Protein AF-A0A2G7GJW5-F1 (afdb_monomer_lite)

Foldseek 3Di:
DPPVVVVVVVVVVVPPPVVVVVVPPVPPPDPDPDPDPPPPPQQQQDDPVSDHPPVDDDDPVNVVVRVVSSVVVVVVVPPVVVPCDPVNVVVVVVVVVVVVVVVVVVCVVVVVPD

Radius of gyration: 30.15 Å; chains: 1; bounding box: 58×74×62 Å

Structure (mmCIF, N/CA/C/O backbone):
data_AF-A0A2G7GJW5-F1
#
_entry.id   AF-A0A2G7GJW5-F1
#
loop_
_atom_site.group_PDB
_atom_site.id
_atom_site.type_symbol
_atom_site.label_atom_id
_atom_site.label_alt_id
_atom_site.label_comp_id
_atom_site.label_asym_id
_atom_site.label_entity_id
_atom_site.label_seq_id
_atom_site.pdbx_PDB_ins_code
_atom_site.Cartn_x
_atom_site.Cartn_y
_atom_site.Cartn_z
_atom_site.occupancy
_atom_site.B_iso_or_equiv
_atom_site.auth_seq_id
_atom_site.auth_comp_id
_atom_site.auth_asym_id
_atom_site.auth_atom_id
_atom_site.pdbx_PDB_model_num
ATOM 1 N N . MET A 1 1 ? -21.750 62.082 -20.670 1.00 57.56 1 MET A N 1
ATOM 2 C CA . MET A 1 1 ? -21.696 61.413 -19.347 1.00 57.56 1 MET A CA 1
ATOM 3 C C . MET A 1 1 ? -21.732 59.872 -19.385 1.00 57.56 1 MET A C 1
ATOM 5 O O . MET A 1 1 ? -21.437 59.261 -18.374 1.00 57.56 1 MET A O 1
ATOM 9 N N . SER A 1 2 ? -22.006 59.208 -20.520 1.00 56.44 2 SER A N 1
ATOM 10 C CA . SER A 1 2 ? -22.241 57.744 -20.553 1.00 56.44 2 SER A CA 1
ATOM 11 C C . SER A 1 2 ? -20.995 56.850 -20.741 1.00 56.44 2 SER A C 1
ATOM 13 O O . SER A 1 2 ? -21.024 55.680 -20.371 1.00 56.44 2 SER A O 1
ATOM 15 N N . LYS A 1 3 ? -19.887 57.365 -21.295 1.00 52.75 3 LYS A N 1
ATOM 16 C CA . LYS A 1 3 ? -18.732 56.521 -21.671 1.00 52.75 3 LYS A CA 1
ATOM 17 C C . LYS A 1 3 ? -17.836 56.145 -20.488 1.00 52.75 3 LYS A C 1
ATOM 19 O O . LYS A 1 3 ? -17.496 54.979 -20.353 1.00 52.75 3 LYS A O 1
ATOM 24 N N . ILE A 1 4 ? -17.544 57.103 -19.605 1.00 57.19 4 ILE A N 1
ATOM 25 C CA . ILE A 1 4 ? -16.658 56.905 -18.443 1.00 57.19 4 ILE A CA 1
ATOM 26 C C . ILE A 1 4 ? -17.286 55.931 -17.433 1.00 57.19 4 ILE A C 1
ATOM 28 O O . ILE A 1 4 ? -16.607 55.047 -16.914 1.00 57.19 4 ILE A O 1
ATOM 32 N N . LEU A 1 5 ? -18.605 56.023 -17.229 1.00 49.53 5 LEU A N 1
ATOM 33 C CA . LEU A 1 5 ? -19.339 55.122 -16.340 1.00 49.53 5 LEU A CA 1
ATOM 34 C C . LEU A 1 5 ? -19.378 53.682 -16.888 1.00 49.53 5 LEU A C 1
ATOM 36 O O . LEU A 1 5 ? -19.221 52.737 -16.125 1.00 49.53 5 LEU A O 1
ATOM 40 N N . LYS A 1 6 ? -19.498 53.500 -18.214 1.00 52.84 6 LYS A N 1
ATOM 41 C CA . LYS A 1 6 ? -19.447 52.171 -18.854 1.00 52.84 6 LYS A CA 1
ATOM 42 C C . LYS A 1 6 ? -18.062 51.526 -18.767 1.00 52.84 6 LYS A C 1
ATOM 44 O O . LYS A 1 6 ? -17.981 50.331 -18.514 1.00 52.84 6 LYS A O 1
ATOM 49 N N . THR A 1 7 ? -16.984 52.298 -18.910 1.00 53.41 7 THR A N 1
ATOM 50 C CA . THR A 1 7 ? -15.614 51.779 -18.739 1.00 53.41 7 THR A CA 1
ATOM 51 C C . THR A 1 7 ? -15.298 51.386 -17.298 1.00 53.41 7 THR A C 1
ATOM 53 O O . THR A 1 7 ? -14.618 50.386 -17.091 1.00 53.41 7 THR A O 1
ATOM 56 N N . LEU A 1 8 ? -15.828 52.106 -16.302 1.00 50.44 8 LEU A N 1
ATOM 57 C CA . LEU A 1 8 ? -15.657 51.742 -14.889 1.00 50.44 8 LEU A CA 1
ATOM 58 C C . LEU A 1 8 ? -16.438 50.471 -14.523 1.00 50.44 8 LEU A C 1
ATOM 60 O O . LEU A 1 8 ? -15.931 49.634 -13.783 1.00 50.44 8 LEU A O 1
ATOM 64 N N . VAL A 1 9 ? -17.632 50.284 -15.095 1.00 51.00 9 VAL A N 1
ATOM 65 C CA . VAL A 1 9 ? -18.426 49.061 -14.898 1.00 51.00 9 VAL A CA 1
ATOM 66 C C . VAL A 1 9 ? -17.772 47.858 -15.589 1.00 51.00 9 VAL A C 1
ATOM 68 O O . VAL A 1 9 ? -17.658 46.810 -14.967 1.00 51.00 9 VAL A O 1
ATOM 71 N N . GLN A 1 10 ? -17.252 47.997 -16.817 1.00 47.88 10 GLN A N 1
ATOM 72 C CA . GLN A 1 10 ? -16.587 46.897 -17.540 1.00 47.88 10 GLN A CA 1
ATOM 73 C C . GLN A 1 10 ? -15.318 46.393 -16.821 1.00 47.88 10 GLN A C 1
ATOM 75 O O . GLN A 1 10 ? -15.033 45.196 -16.836 1.00 47.88 10 GLN A O 1
ATOM 80 N N . ALA A 1 11 ? -14.577 47.288 -16.155 1.00 47.75 11 ALA A N 1
ATOM 81 C CA . ALA A 1 11 ? -13.382 46.931 -15.388 1.00 47.75 11 ALA A CA 1
ATOM 82 C C . ALA A 1 11 ? -13.698 46.173 -14.081 1.00 47.75 11 ALA A C 1
ATOM 84 O O . ALA A 1 11 ? -12.872 45.384 -13.623 1.00 47.75 11 ALA A O 1
ATOM 85 N N . ALA A 1 12 ? -14.895 46.363 -13.509 1.00 48.19 12 ALA A N 1
ATOM 86 C CA . ALA A 1 12 ? -15.319 45.697 -12.274 1.00 48.19 12 ALA A CA 1
ATOM 87 C C . ALA A 1 12 ? -15.765 44.236 -12.489 1.00 48.19 12 ALA A C 1
ATOM 89 O O . ALA A 1 12 ? -15.632 43.416 -11.585 1.00 48.19 12 ALA A O 1
ATOM 90 N N . ILE A 1 13 ? -16.247 43.889 -13.687 1.00 47.03 13 ILE A N 1
ATOM 91 C CA . ILE A 1 13 ? -16.707 42.526 -14.035 1.00 47.03 13 ILE A CA 1
ATOM 92 C C . ILE A 1 13 ? -15.660 41.685 -14.776 1.00 47.03 13 ILE A C 1
ATOM 94 O O . ILE A 1 13 ? -15.780 40.464 -14.797 1.00 47.03 13 ILE A O 1
ATOM 98 N N . ALA A 1 14 ? -14.614 42.295 -15.344 1.00 45.66 14 ALA A N 1
ATOM 99 C CA . ALA A 1 14 ? -13.550 41.561 -16.040 1.00 45.66 14 ALA A CA 1
ATOM 100 C C . ALA A 1 14 ? -12.384 41.122 -15.129 1.00 45.66 14 ALA A C 1
ATOM 102 O O . ALA A 1 14 ? -11.591 40.267 -15.520 1.00 45.66 14 ALA A O 1
ATOM 103 N N . SER A 1 15 ? -12.292 41.663 -13.912 1.00 54.31 15 SER A N 1
ATOM 104 C CA . SER A 1 15 ? -11.144 41.463 -13.017 1.00 54.31 15 SER A CA 1
ATOM 105 C C . SER A 1 15 ? -11.365 40.639 -11.732 1.00 54.31 15 SER A C 1
ATOM 107 O O . SER A 1 15 ? -10.488 40.707 -10.874 1.00 54.31 15 SER A O 1
ATOM 109 N N . PRO A 1 16 ? -12.420 39.813 -11.546 1.00 52.28 16 PRO A N 1
ATOM 110 C CA . PRO A 1 16 ? -12.362 38.778 -10.513 1.00 52.28 16 PRO A CA 1
ATOM 111 C C . PRO A 1 16 ? -11.681 37.498 -11.017 1.00 52.28 16 PRO A C 1
ATOM 113 O O . PRO A 1 16 ? -10.928 36.885 -10.275 1.00 52.28 16 PRO A O 1
ATOM 116 N N . LEU A 1 17 ? -11.887 37.102 -12.281 1.00 49.34 17 LEU A N 1
ATOM 117 C CA . LEU A 1 17 ? -11.454 35.783 -12.769 1.00 49.34 17 LEU A CA 1
ATOM 118 C C . LEU A 1 17 ? -9.931 35.650 -12.892 1.00 49.34 17 LEU A C 1
ATOM 120 O O . LEU A 1 17 ? -9.366 34.630 -12.496 1.00 49.34 17 LEU A O 1
ATOM 124 N N . VAL A 1 18 ? -9.255 36.692 -13.387 1.00 49.62 18 VAL A N 1
ATOM 125 C CA . VAL A 1 18 ? -7.793 36.671 -13.561 1.00 49.62 18 VAL A CA 1
ATOM 126 C C . VAL A 1 18 ? -7.071 36.775 -12.216 1.00 49.62 18 VAL A C 1
ATOM 128 O O . VAL A 1 18 ? -6.039 36.137 -12.038 1.00 49.62 18 VAL A O 1
ATOM 131 N N . LEU A 1 19 ? -7.635 37.510 -11.248 1.00 48.06 19 LEU A N 1
ATOM 132 C CA . LEU A 1 19 ? -7.046 37.636 -9.913 1.00 48.06 19 LEU A CA 1
ATOM 133 C C . LEU A 1 19 ? -7.315 36.405 -9.037 1.00 48.06 19 LEU A C 1
ATOM 135 O O . LEU A 1 19 ? -6.482 36.052 -8.210 1.00 48.06 19 LEU A O 1
ATOM 139 N N . THR A 1 20 ? -8.433 35.697 -9.240 1.00 52.97 20 THR A N 1
ATOM 140 C CA . THR A 1 20 ? -8.625 34.399 -8.583 1.00 52.97 20 THR A CA 1
ATOM 141 C C . THR A 1 20 ? -7.687 33.340 -9.153 1.00 52.97 20 THR A C 1
ATOM 143 O O . THR A 1 20 ? -7.113 32.588 -8.378 1.00 52.97 20 THR A O 1
ATOM 146 N N . ALA A 1 21 ? -7.451 33.294 -10.470 1.00 52.00 21 ALA A N 1
ATOM 147 C CA . ALA A 1 21 ? -6.588 32.272 -11.074 1.00 52.00 21 ALA A CA 1
ATOM 148 C C . ALA A 1 21 ? -5.105 32.389 -10.667 1.00 52.00 21 ALA A C 1
ATOM 150 O O . ALA A 1 21 ? -4.408 31.383 -10.647 1.00 52.00 21 ALA A O 1
ATOM 151 N N . SER A 1 22 ? -4.626 33.585 -10.310 1.00 55.00 22 SER A N 1
ATOM 152 C CA . SER A 1 22 ? -3.261 33.804 -9.802 1.00 55.00 22 SER A CA 1
ATOM 153 C C . SER A 1 22 ? -3.118 33.620 -8.287 1.00 55.00 22 SER A C 1
ATOM 155 O O . SER A 1 22 ? -1.997 33.522 -7.795 1.00 55.00 22 SER A O 1
ATOM 157 N N . LEU A 1 23 ? -4.232 33.538 -7.551 1.00 50.81 23 LEU A N 1
ATOM 158 C CA . LEU A 1 23 ? -4.261 33.160 -6.132 1.00 50.81 23 LEU A CA 1
ATOM 159 C C . LEU A 1 23 ? -4.608 31.677 -5.926 1.00 50.81 23 LEU A C 1
ATOM 161 O O . LEU A 1 23 ? -4.284 31.109 -4.884 1.00 50.81 23 LEU A O 1
ATOM 165 N N . TYR A 1 24 ? -5.205 31.024 -6.926 1.00 49.78 24 TYR A N 1
ATOM 166 C CA . TYR A 1 24 ? -5.252 29.570 -7.017 1.00 49.78 24 TYR A CA 1
ATOM 167 C C . TYR A 1 24 ? -3.896 29.062 -7.508 1.00 49.78 24 TYR A C 1
ATOM 169 O O . TYR A 1 24 ? -3.709 28.742 -8.678 1.00 49.78 24 TYR A O 1
ATOM 177 N N . ASN A 1 25 ? -2.944 28.933 -6.582 1.00 53.75 25 ASN A N 1
ATOM 178 C CA . ASN A 1 25 ? -1.903 27.926 -6.752 1.00 53.75 25 ASN A CA 1
ATOM 179 C C . ASN A 1 25 ? -2.614 26.600 -7.055 1.00 53.75 25 ASN A C 1
ATOM 181 O O . ASN A 1 25 ? -3.491 26.179 -6.300 1.00 53.75 25 ASN A O 1
ATOM 185 N N . SER A 1 26 ? -2.274 25.964 -8.172 1.00 49.09 26 SER A N 1
ATOM 186 C CA . SER A 1 26 ? -2.856 24.702 -8.638 1.00 49.09 26 SER A CA 1
ATOM 187 C C . SER A 1 26 ? -2.474 23.505 -7.754 1.00 49.09 26 SER A C 1
ATOM 189 O O . SER A 1 26 ? -1.963 22.506 -8.244 1.00 49.09 26 SER A O 1
ATOM 191 N N . SER A 1 27 ? -2.702 23.583 -6.445 1.00 48.16 27 SER A N 1
ATOM 192 C CA . SER A 1 27 ? -2.584 22.462 -5.507 1.00 48.16 27 SER A CA 1
ATOM 193 C C . SER A 1 27 ? -3.936 21.812 -5.189 1.00 48.16 27 SER A C 1
ATOM 195 O O . SER A 1 27 ? -3.987 20.806 -4.488 1.00 48.16 27 SER A O 1
ATOM 197 N N . ALA A 1 28 ? -5.040 22.300 -5.763 1.00 46.97 28 ALA A N 1
ATOM 198 C CA . ALA A 1 28 ? -6.370 21.708 -5.602 1.00 46.97 28 ALA A CA 1
ATOM 199 C C . ALA A 1 28 ? -6.673 20.586 -6.625 1.00 46.97 28 ALA A C 1
ATOM 201 O O . ALA A 1 28 ? -7.737 20.562 -7.234 1.00 46.97 28 ALA A O 1
ATOM 202 N N . LEU A 1 29 ? -5.746 19.638 -6.792 1.00 45.62 29 LEU A N 1
ATOM 203 C CA . LEU A 1 29 ? -6.027 18.267 -7.247 1.00 45.62 29 LEU A CA 1
ATOM 204 C C . LEU A 1 29 ? -5.228 17.282 -6.383 1.00 45.62 29 LEU A C 1
ATOM 206 O O . LEU A 1 29 ? -4.442 16.485 -6.877 1.00 45.62 29 LEU A O 1
ATOM 210 N N . ALA A 1 30 ? -5.408 17.353 -5.069 1.00 43.00 30 ALA A N 1
ATOM 211 C CA . ALA A 1 30 ? -5.059 16.253 -4.178 1.00 43.00 30 ALA A CA 1
ATOM 212 C C . ALA A 1 30 ? -5.953 16.326 -2.939 1.00 43.00 30 ALA A C 1
ATOM 214 O O . ALA A 1 30 ? -5.589 16.869 -1.900 1.00 43.00 30 ALA A O 1
ATOM 215 N N . GLN A 1 31 ? -7.168 15.797 -3.054 1.00 41.66 31 GLN A N 1
ATOM 216 C CA . GLN A 1 31 ? -7.874 15.338 -1.866 1.00 41.66 31 GLN A CA 1
ATOM 217 C C . GLN A 1 31 ? -7.113 14.129 -1.321 1.00 41.66 31 GLN A C 1
ATOM 219 O O . GLN A 1 31 ? -7.270 13.043 -1.858 1.00 41.66 31 GLN A O 1
ATOM 224 N N . THR A 1 32 ? -6.335 14.317 -0.258 1.00 39.75 32 THR A N 1
ATOM 225 C CA . THR A 1 32 ? -6.285 13.400 0.892 1.00 39.75 32 THR A CA 1
ATOM 226 C C . THR A 1 32 ? -5.775 14.173 2.108 1.00 39.75 32 THR A C 1
ATOM 228 O O . THR A 1 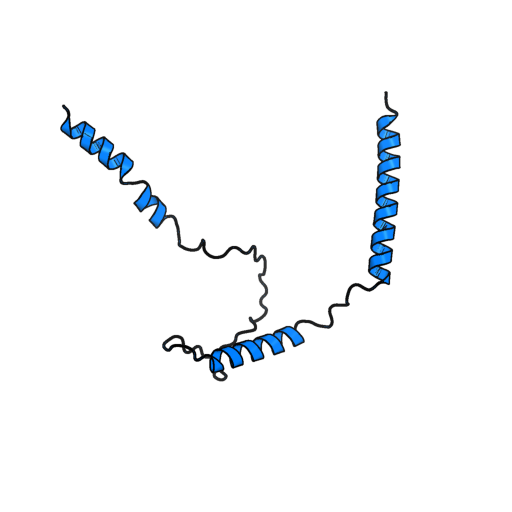32 ? -4.802 14.912 1.972 1.00 39.75 32 THR A O 1
ATOM 231 N N . PRO A 1 33 ? -6.356 14.003 3.305 1.00 43.88 33 PRO A N 1
ATOM 232 C CA . PRO A 1 33 ? -5.719 14.435 4.539 1.00 43.88 33 PRO A CA 1
ATOM 233 C C . PRO A 1 33 ? -4.559 13.478 4.844 1.00 43.88 33 PRO A C 1
ATOM 235 O O . PRO A 1 33 ? -4.741 12.441 5.471 1.00 43.88 33 PRO A O 1
ATOM 238 N N . ASN A 1 34 ? -3.356 13.792 4.375 1.00 51.22 34 ASN A N 1
ATOM 239 C CA . ASN A 1 34 ? -2.134 13.099 4.765 1.00 51.22 34 ASN A CA 1
ATOM 240 C C . ASN A 1 34 ? -1.429 13.884 5.875 1.00 51.22 34 ASN A C 1
ATOM 242 O O . ASN A 1 34 ? -0.446 14.584 5.645 1.00 51.22 34 ASN A O 1
ATOM 246 N N . THR A 1 35 ? -1.870 13.695 7.119 1.00 46.19 35 THR A N 1
ATOM 247 C CA . THR A 1 35 ? -0.929 13.765 8.244 1.00 46.19 35 THR A CA 1
ATOM 248 C C . THR A 1 35 ? -0.085 12.495 8.219 1.00 46.19 35 THR A C 1
ATOM 250 O O . THR A 1 35 ? -0.336 11.543 8.953 1.00 46.19 35 THR A O 1
ATOM 253 N N . ALA A 1 36 ? 0.889 12.464 7.319 1.00 45.94 36 ALA A N 1
ATOM 254 C CA . ALA A 1 36 ? 1.961 11.489 7.331 1.00 45.94 36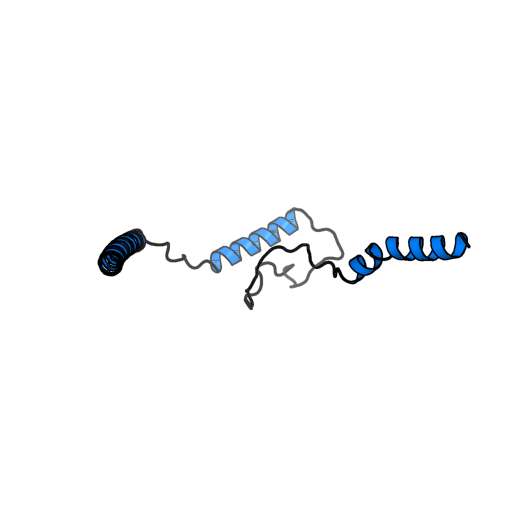 ALA A CA 1
ATOM 255 C C . ALA A 1 36 ? 3.254 12.224 6.982 1.00 45.94 36 ALA A C 1
ATOM 257 O O . ALA A 1 36 ? 3.745 12.183 5.860 1.00 45.94 36 ALA A O 1
ATOM 258 N N . THR A 1 37 ? 3.854 12.868 7.980 1.00 48.50 37 THR A N 1
ATOM 259 C CA . THR A 1 37 ? 5.315 12.861 8.093 1.00 48.50 37 THR A CA 1
ATOM 260 C C . THR A 1 37 ? 5.754 11.422 8.388 1.00 48.50 37 THR A C 1
ATOM 262 O O . THR A 1 37 ? 6.224 11.114 9.476 1.00 48.50 37 THR A O 1
ATOM 265 N N . SER A 1 38 ? 5.537 10.506 7.441 1.00 44.91 38 SER A N 1
ATOM 266 C CA . SER A 1 38 ? 6.195 9.208 7.431 1.00 44.91 38 SER A CA 1
ATOM 267 C C . SER A 1 38 ? 7.464 9.391 6.617 1.00 44.91 38 SER A C 1
ATOM 269 O O . SER A 1 38 ? 7.421 9.443 5.392 1.00 44.91 38 SER A O 1
ATOM 271 N N . SER A 1 39 ? 8.605 9.478 7.289 1.00 51.88 39 SER A N 1
ATOM 272 C CA . SER A 1 39 ? 9.935 9.336 6.683 1.00 51.88 39 SER A CA 1
ATOM 273 C C . SER A 1 39 ? 10.197 7.911 6.165 1.00 51.88 39 SER A C 1
ATOM 275 O O . SER A 1 39 ? 11.347 7.500 6.043 1.00 51.88 39 SER A O 1
ATOM 277 N N . GLU A 1 40 ? 9.142 7.133 5.920 1.00 58.66 40 GLU A N 1
ATOM 278 C CA . GLU A 1 40 ? 9.217 5.840 5.263 1.00 58.66 40 GLU A CA 1
ATOM 279 C C . GLU A 1 40 ? 9.480 6.110 3.778 1.00 58.66 40 GLU A C 1
ATOM 281 O O . GLU A 1 40 ? 8.676 6.803 3.141 1.00 58.66 40 GLU A O 1
ATOM 286 N N . PRO A 1 41 ? 10.602 5.630 3.215 1.00 54.19 41 PRO A N 1
ATOM 287 C CA . PRO A 1 41 ? 10.842 5.746 1.788 1.00 54.19 41 PRO A CA 1
ATOM 288 C C . PRO A 1 41 ? 9.666 5.095 1.057 1.00 54.19 41 PRO A C 1
ATOM 290 O O . PRO A 1 41 ? 9.328 3.936 1.303 1.00 54.19 41 PRO A O 1
ATOM 293 N N . GLY A 1 42 ? 9.000 5.873 0.202 1.00 70.44 42 GLY A N 1
ATOM 294 C CA . GLY A 1 42 ? 7.879 5.384 -0.590 1.00 70.44 42 GLY A CA 1
ATOM 295 C C . GLY A 1 42 ? 8.279 4.143 -1.390 1.00 70.44 42 GLY A C 1
ATOM 296 O O . GLY A 1 42 ? 9.425 3.998 -1.803 1.00 70.44 42 GLY A O 1
ATOM 297 N N . CYS A 1 43 ? 7.330 3.242 -1.633 1.00 85.31 43 CYS A N 1
ATOM 298 C CA . CYS A 1 43 ? 7.585 1.953 -2.286 1.00 85.31 43 CYS A CA 1
ATOM 299 C C . CYS A 1 43 ? 8.066 2.047 -3.755 1.00 85.31 43 CYS A C 1
ATOM 301 O O . CYS A 1 43 ? 8.397 1.031 -4.359 1.00 85.31 43 CYS A O 1
ATOM 303 N N . LEU A 1 44 ? 8.074 3.244 -4.354 1.00 85.38 44 LEU A N 1
ATOM 304 C CA . LEU A 1 44 ? 8.519 3.492 -5.725 1.00 85.38 44 LEU A CA 1
ATOM 305 C C . LEU A 1 44 ? 9.883 4.196 -5.708 1.00 85.38 44 LEU A C 1
ATOM 307 O O . LEU A 1 44 ? 9.950 5.401 -5.476 1.00 85.38 44 LEU A O 1
ATOM 311 N N . SER A 1 45 ? 10.957 3.452 -5.986 1.00 82.75 45 SER A N 1
ATOM 312 C CA . SER A 1 45 ? 12.344 3.953 -5.963 1.00 82.75 45 SER A CA 1
ATOM 313 C C . SER A 1 45 ? 12.925 4.304 -7.341 1.00 82.75 45 SER A C 1
ATOM 315 O O . SER A 1 45 ? 14.060 4.762 -7.422 1.00 82.75 45 SER A O 1
ATOM 317 N N . GLY A 1 46 ? 12.167 4.105 -8.424 1.00 83.69 46 GLY A N 1
ATOM 318 C CA . GLY A 1 46 ? 12.656 4.304 -9.791 1.00 83.69 46 GLY A CA 1
ATOM 319 C C . GLY A 1 46 ? 13.267 3.033 -10.386 1.00 83.69 46 GLY A C 1
ATOM 320 O O . GLY A 1 46 ? 12.812 1.925 -10.106 1.00 83.69 46 GLY A O 1
ATOM 321 N N . TYR A 1 47 ? 14.250 3.189 -11.269 1.00 90.62 47 TYR A N 1
ATOM 322 C CA . TYR A 1 47 ? 14.961 2.073 -11.903 1.00 90.62 47 TYR A CA 1
ATOM 323 C C . TYR A 1 47 ? 16.037 1.488 -10.959 1.00 90.62 47 TYR A C 1
ATOM 325 O O . TYR A 1 47 ? 16.373 2.113 -9.954 1.00 90.62 47 TYR A O 1
ATOM 333 N N . PRO A 1 48 ? 16.625 0.310 -11.262 1.00 88.25 48 PRO A N 1
ATOM 334 C CA . PRO A 1 48 ? 17.678 -0.294 -10.429 1.00 88.25 48 PRO A CA 1
ATOM 335 C C . PRO A 1 48 ? 18.945 0.560 -10.252 1.00 88.25 48 PRO A C 1
ATOM 337 O O . PRO A 1 48 ? 19.766 0.258 -9.396 1.00 88.25 48 PRO A O 1
ATOM 340 N N . ASP A 1 49 ? 19.118 1.596 -11.076 1.00 90.31 49 ASP A N 1
ATOM 341 C CA . ASP A 1 49 ? 20.188 2.596 -10.984 1.00 90.31 49 ASP A CA 1
ATOM 342 C C . ASP A 1 49 ? 19.818 3.791 -10.081 1.00 90.31 49 ASP A C 1
ATOM 344 O O . ASP A 1 49 ? 20.514 4.801 -10.092 1.00 90.31 49 ASP A O 1
ATOM 348 N N . GLU A 1 50 ? 18.718 3.687 -9.326 1.00 86.31 50 GLU A N 1
ATOM 349 C CA . GLU A 1 50 ? 18.156 4.730 -8.454 1.00 86.31 50 GLU A CA 1
ATOM 350 C C . GLU A 1 50 ? 17.766 6.018 -9.199 1.00 86.31 50 GLU A C 1
ATOM 352 O O . GLU A 1 50 ? 17.619 7.090 -8.608 1.00 86.31 50 GLU A O 1
ATOM 357 N N . THR A 1 51 ? 17.564 5.927 -10.517 1.00 88.50 51 THR A N 1
ATOM 358 C CA . THR A 1 51 ? 17.163 7.068 -11.341 1.00 88.50 51 THR A CA 1
ATOM 359 C C . THR A 1 51 ? 15.697 7.013 -11.751 1.00 88.50 51 THR A C 1
ATOM 361 O O . THR A 1 51 ? 15.044 5.966 -11.759 1.00 88.50 51 THR A O 1
ATOM 364 N N . PHE A 1 52 ? 15.187 8.168 -12.179 1.00 89.75 52 PHE A N 1
ATOM 365 C CA . PHE A 1 52 ? 13.905 8.297 -12.859 1.00 89.75 52 PHE A CA 1
ATOM 366 C C . PHE A 1 52 ? 14.139 8.806 -14.278 1.00 89.75 52 PHE A C 1
ATOM 368 O O . PHE A 1 52 ? 14.757 9.846 -14.489 1.00 89.75 52 PHE A O 1
ATOM 375 N N . ARG A 1 53 ? 13.613 8.080 -15.263 1.00 90.19 53 ARG A N 1
ATOM 376 C CA . ARG A 1 53 ? 13.752 8.401 -16.693 1.00 90.19 53 ARG A CA 1
ATOM 377 C C . ARG A 1 53 ? 12.491 9.090 -17.204 1.00 90.19 53 ARG A C 1
ATOM 379 O O . ARG A 1 53 ? 11.746 8.521 -17.997 1.00 90.19 53 ARG A O 1
ATOM 386 N N . GLY A 1 54 ? 12.202 10.265 -16.639 1.00 90.56 54 GLY A N 1
ATOM 387 C CA . GLY A 1 54 ? 10.991 11.050 -16.927 1.00 90.56 54 GLY A CA 1
ATOM 388 C C . GLY A 1 54 ? 11.012 11.780 -18.275 1.00 90.56 54 GLY A C 1
ATOM 389 O O . GLY A 1 54 ? 10.004 12.339 -18.692 1.00 90.56 54 GLY A O 1
ATOM 390 N N . ASP A 1 55 ? 12.152 11.765 -18.958 1.00 95.19 55 ASP A N 1
ATOM 391 C CA . ASP A 1 55 ? 12.371 12.309 -20.297 1.00 95.19 55 ASP A CA 1
ATOM 392 C C . ASP A 1 55 ? 11.776 11.435 -21.414 1.00 95.19 55 ASP A C 1
ATOM 394 O O . ASP A 1 55 ? 11.648 11.884 -22.554 1.00 95.19 55 ASP A O 1
ATOM 398 N N . ARG A 1 56 ? 11.370 10.199 -21.095 1.00 94.12 56 ARG A N 1
ATOM 399 C CA . ARG A 1 56 ? 10.735 9.269 -22.034 1.00 94.12 56 ARG A CA 1
ATOM 400 C C . ARG A 1 56 ? 9.443 8.673 -21.465 1.00 94.12 56 ARG A C 1
ATOM 402 O O . ARG A 1 56 ? 9.301 8.551 -20.248 1.00 94.12 56 ARG A O 1
ATOM 409 N N . PRO A 1 57 ? 8.503 8.243 -22.325 1.00 94.50 57 PRO A N 1
ATOM 410 C CA . PRO A 1 57 ? 7.330 7.512 -21.866 1.00 94.50 57 PRO A CA 1
ATOM 411 C C . PRO A 1 57 ? 7.722 6.164 -21.245 1.00 94.50 57 PRO A C 1
ATOM 413 O O . PRO A 1 57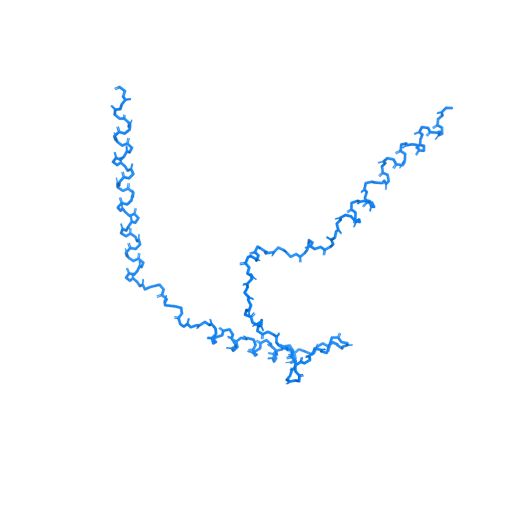 ? 8.636 5.486 -21.719 1.00 94.50 57 PRO A O 1
ATOM 416 N N . VAL A 1 58 ? 6.982 5.762 -20.211 1.00 92.50 58 VAL A N 1
ATOM 417 C CA . VAL A 1 58 ? 7.108 4.444 -19.579 1.00 92.50 58 VAL A CA 1
ATOM 418 C C . VAL A 1 58 ? 6.360 3.387 -20.391 1.00 92.50 58 VAL A C 1
ATOM 420 O O . VAL A 1 58 ? 5.245 3.615 -20.869 1.00 92.50 58 VAL A O 1
ATOM 423 N N . THR A 1 59 ? 6.951 2.207 -20.551 1.00 95.12 59 THR A N 1
ATOM 424 C CA . THR A 1 59 ? 6.245 1.058 -21.129 1.00 95.12 59 THR A CA 1
ATOM 425 C C . THR A 1 59 ? 5.313 0.419 -20.100 1.00 95.12 59 THR A C 1
ATOM 427 O O . THR A 1 59 ? 5.524 0.503 -18.889 1.00 95.12 59 THR A O 1
ATOM 430 N N . ARG A 1 60 ? 4.291 -0.305 -20.570 1.00 95.94 60 ARG A N 1
ATOM 431 C CA . ARG A 1 60 ? 3.404 -1.068 -19.674 1.00 95.94 60 ARG A CA 1
ATOM 432 C C . ARG A 1 60 ? 4.173 -2.083 -18.816 1.00 95.94 60 ARG A C 1
ATOM 434 O O . ARG A 1 60 ? 3.796 -2.304 -17.672 1.00 95.94 60 ARG A O 1
ATOM 441 N N . TYR A 1 61 ? 5.244 -2.668 -19.355 1.00 96.38 61 TYR A N 1
ATOM 442 C CA . TYR A 1 61 ? 6.081 -3.637 -18.643 1.00 96.38 61 TYR A CA 1
ATOM 443 C C . TYR A 1 61 ? 6.956 -2.986 -17.572 1.00 96.38 61 TYR A C 1
ATOM 445 O O . TYR A 1 61 ? 7.054 -3.518 -16.473 1.00 96.38 61 TYR A O 1
ATOM 453 N N . GLU A 1 62 ? 7.541 -1.821 -17.853 1.00 93.38 62 GLU A N 1
ATOM 454 C CA . GLU A 1 62 ? 8.310 -1.064 -16.856 1.00 93.38 62 GLU A CA 1
ATOM 455 C C . GLU A 1 62 ? 7.415 -0.599 -15.704 1.00 93.38 62 GLU A C 1
ATOM 457 O O . GLU A 1 62 ? 7.797 -0.707 -14.541 1.00 93.38 62 GLU A O 1
ATOM 462 N N . PHE A 1 63 ? 6.192 -0.162 -16.011 1.00 92.31 63 PHE A N 1
ATOM 463 C CA . PHE A 1 63 ? 5.208 0.156 -14.982 1.00 92.31 63 PHE A CA 1
ATOM 464 C C . PHE A 1 63 ? 4.833 -1.076 -14.146 1.00 92.31 63 PHE A C 1
ATOM 466 O O . PHE A 1 63 ? 4.823 -0.997 -12.922 1.00 92.31 63 PHE A O 1
ATOM 473 N N . ALA A 1 64 ? 4.566 -2.222 -14.785 1.00 94.62 64 ALA A N 1
ATOM 474 C CA . ALA A 1 64 ? 4.238 -3.460 -14.079 1.00 94.62 64 ALA A CA 1
ATOM 475 C C . ALA A 1 64 ? 5.383 -3.929 -13.167 1.00 94.62 64 ALA A C 1
ATOM 477 O O . ALA A 1 64 ? 5.125 -4.352 -12.045 1.00 94.62 64 ALA A O 1
ATOM 478 N N . ALA A 1 65 ? 6.635 -3.806 -13.615 1.00 93.00 65 ALA A N 1
ATOM 479 C CA . ALA A 1 65 ? 7.805 -4.130 -12.806 1.00 93.00 65 ALA A CA 1
ATOM 480 C C . ALA A 1 65 ? 7.928 -3.207 -11.582 1.00 93.00 65 ALA A C 1
ATOM 482 O O . ALA A 1 65 ? 8.097 -3.694 -10.466 1.00 93.00 65 ALA A O 1
ATOM 483 N N . GLY A 1 66 ? 7.775 -1.891 -11.772 1.00 91.62 66 GLY A N 1
ATOM 484 C CA . GLY A 1 66 ? 7.794 -0.925 -10.670 1.00 91.62 66 GLY A CA 1
ATOM 485 C C . GLY A 1 66 ? 6.644 -1.130 -9.678 1.00 91.62 66 GLY A C 1
ATOM 486 O O . GLY A 1 66 ? 6.844 -1.055 -8.467 1.00 91.62 66 GLY A O 1
ATOM 487 N N . LEU A 1 67 ? 5.448 -1.457 -10.177 1.00 92.56 67 LEU A N 1
ATOM 488 C CA . LEU A 1 67 ? 4.294 -1.774 -9.339 1.00 92.56 67 LEU A CA 1
ATOM 489 C C . LEU A 1 67 ? 4.504 -3.075 -8.554 1.00 92.56 67 LEU A C 1
ATOM 491 O O . LEU A 1 67 ? 4.211 -3.102 -7.363 1.00 92.56 67 LEU A O 1
ATOM 495 N N . ASN A 1 68 ? 5.023 -4.131 -9.187 1.00 92.25 68 ASN A N 1
ATOM 496 C CA . ASN A 1 68 ? 5.296 -5.399 -8.511 1.00 92.25 68 ASN A CA 1
ATOM 497 C C . ASN A 1 68 ? 6.310 -5.215 -7.376 1.00 92.25 68 ASN A C 1
ATOM 499 O O . ASN A 1 68 ? 6.053 -5.643 -6.258 1.00 92.25 68 ASN A O 1
ATOM 503 N N . ALA A 1 69 ? 7.406 -4.496 -7.637 1.00 91.12 69 ALA A N 1
ATOM 504 C CA . ALA A 1 69 ? 8.407 -4.187 -6.618 1.00 91.12 69 ALA A CA 1
ATOM 505 C C . ALA A 1 69 ? 7.814 -3.396 -5.437 1.00 91.12 69 ALA A C 1
ATOM 507 O O . ALA A 1 69 ? 8.105 -3.689 -4.278 1.00 91.12 69 ALA A O 1
ATOM 508 N N . CYS A 1 70 ? 6.934 -2.427 -5.714 1.00 91.38 70 CYS A N 1
ATOM 509 C CA . CYS A 1 70 ? 6.224 -1.712 -4.656 1.00 91.38 70 CYS A CA 1
ATOM 510 C C . CYS A 1 70 ? 5.315 -2.645 -3.838 1.00 91.38 70 CYS A C 1
ATOM 512 O O . CYS A 1 70 ? 5.299 -2.551 -2.612 1.00 91.38 70 CYS A O 1
ATOM 514 N N . LEU A 1 71 ? 4.565 -3.541 -4.487 1.00 90.69 71 LEU A N 1
ATOM 515 C CA . LEU A 1 71 ? 3.680 -4.486 -3.798 1.00 90.69 71 LEU A CA 1
ATOM 516 C C . LEU A 1 71 ? 4.458 -5.444 -2.891 1.00 90.69 71 LEU A C 1
ATOM 518 O O . LEU A 1 71 ? 4.022 -5.693 -1.769 1.00 90.69 71 LEU A O 1
ATOM 522 N N . ASP A 1 72 ? 5.622 -5.916 -3.333 1.00 89.12 72 ASP A N 1
ATOM 523 C CA . ASP A 1 72 ? 6.511 -6.739 -2.511 1.00 89.12 72 ASP A CA 1
ATOM 524 C C . ASP A 1 72 ? 6.950 -5.972 -1.254 1.00 89.12 72 ASP A C 1
ATOM 526 O O . ASP A 1 72 ? 6.812 -6.473 -0.136 1.00 89.12 72 ASP A O 1
ATOM 530 N N . ARG A 1 73 ? 7.345 -4.700 -1.407 1.00 86.38 73 ARG A N 1
ATOM 531 C CA . ARG A 1 73 ? 7.703 -3.838 -0.272 1.00 86.38 73 ARG A CA 1
ATOM 532 C C . ARG A 1 73 ? 6.529 -3.581 0.674 1.00 86.38 73 ARG A C 1
ATOM 534 O O . ARG A 1 73 ? 6.710 -3.558 1.888 1.00 86.38 73 ARG A O 1
ATOM 541 N N . VAL A 1 74 ? 5.322 -3.389 0.143 1.00 85.25 74 VAL A N 1
ATOM 542 C CA . VAL A 1 74 ? 4.108 -3.240 0.960 1.00 85.25 74 VAL A CA 1
ATOM 543 C C . VAL A 1 74 ? 3.840 -4.513 1.760 1.00 85.25 74 VAL A C 1
ATOM 545 O O . VAL A 1 74 ? 3.529 -4.415 2.942 1.00 85.25 74 VAL A O 1
ATOM 548 N N . ASN A 1 75 ? 4.008 -5.696 1.169 1.00 84.12 75 ASN A N 1
ATOM 549 C CA . ASN A 1 75 ? 3.832 -6.962 1.883 1.00 84.12 75 ASN A CA 1
ATOM 550 C C . ASN A 1 75 ? 4.848 -7.140 3.023 1.00 84.12 75 ASN A C 1
ATOM 552 O O . ASN A 1 75 ? 4.492 -7.677 4.066 1.00 84.12 75 ASN A O 1
ATOM 556 N N . GLU A 1 76 ? 6.080 -6.649 2.870 1.00 83.56 76 GLU A N 1
ATOM 557 C CA . GLU A 1 76 ? 7.071 -6.623 3.959 1.00 83.56 76 GLU A CA 1
ATOM 558 C C . GLU A 1 76 ? 6.707 -5.631 5.073 1.00 83.56 76 GLU A C 1
ATOM 560 O O . GLU A 1 76 ? 6.895 -5.911 6.256 1.00 83.56 76 GLU A O 1
ATOM 565 N N . LEU A 1 77 ? 6.202 -4.454 4.690 1.00 78.38 77 LEU A N 1
ATOM 566 C CA . LEU A 1 77 ? 5.810 -3.373 5.602 1.00 78.38 77 LEU A CA 1
ATOM 567 C C . LEU A 1 77 ? 4.466 -3.604 6.287 1.00 78.38 77 LEU A C 1
ATOM 569 O O . LEU A 1 77 ? 4.089 -2.853 7.189 1.00 78.38 77 LEU A O 1
ATOM 573 N N . LEU A 1 78 ? 3.731 -4.625 5.864 1.00 73.81 78 LEU A N 1
ATOM 574 C CA . LEU A 1 78 ? 2.587 -5.156 6.574 1.00 73.81 78 LEU A CA 1
ATOM 575 C C . LEU A 1 78 ? 3.085 -6.337 7.420 1.00 73.81 78 LEU A C 1
ATOM 577 O O . LEU A 1 78 ? 2.846 -7.484 7.037 1.00 73.81 78 LEU A O 1
ATOM 581 N N . PRO A 1 79 ? 3.746 -6.110 8.585 1.00 62.56 79 PRO A N 1
ATOM 582 C CA . PRO A 1 79 ? 3.875 -7.188 9.557 1.00 62.56 79 PRO A CA 1
ATOM 583 C C . PRO A 1 79 ? 2.457 -7.679 9.788 1.00 62.56 79 PRO A C 1
ATOM 585 O O . PRO A 1 79 ? 1.586 -6.813 9.896 1.00 62.56 79 PRO A O 1
ATOM 588 N N . ASN A 1 80 ? 2.235 -9.003 9.778 1.00 62.25 80 ASN A N 1
ATOM 589 C CA . ASN A 1 80 ? 0.946 -9.645 10.052 1.00 62.25 80 ASN A CA 1
ATOM 590 C C . ASN A 1 80 ? 0.199 -8.788 11.066 1.00 62.25 80 ASN A C 1
ATOM 592 O O . ASN A 1 80 ? 0.524 -8.843 12.253 1.00 62.25 80 ASN A O 1
ATOM 596 N N . ARG A 1 81 ? -0.665 -7.882 10.581 1.00 58.06 81 ARG A N 1
ATOM 597 C CA . ARG A 1 81 ? -1.266 -6.881 11.456 1.00 58.06 81 ARG A CA 1
ATOM 598 C C . ARG A 1 81 ? -2.096 -7.739 12.343 1.00 58.06 81 ARG A C 1
ATOM 600 O O . ARG A 1 81 ? -2.965 -8.376 11.763 1.00 58.06 81 ARG A O 1
ATOM 607 N N . ASP A 1 82 ? -1.736 -7.836 13.621 1.00 66.38 82 ASP A N 1
ATOM 608 C CA . ASP A 1 82 ? -2.337 -8.769 14.563 1.00 66.38 82 ASP A CA 1
ATOM 609 C C . ASP A 1 82 ? -3.843 -8.662 14.358 1.00 66.38 82 ASP A C 1
ATOM 611 O O . ASP A 1 82 ? -4.449 -7.617 14.625 1.00 66.38 82 ASP A O 1
ATOM 615 N N . LEU A 1 83 ? -4.372 -9.609 13.576 1.00 71.19 83 LEU A N 1
ATOM 616 C CA . LEU A 1 83 ? -5.626 -9.371 12.878 1.00 71.19 83 LEU A CA 1
ATOM 617 C C . LEU A 1 83 ? -6.627 -9.444 13.998 1.00 71.19 83 LEU A C 1
ATOM 619 O O . LEU A 1 83 ? -6.670 -10.492 14.641 1.00 71.19 83 LEU A O 1
ATOM 623 N N . ALA A 1 84 ? -7.355 -8.343 14.229 1.00 78.69 84 ALA A N 1
ATOM 624 C CA . ALA A 1 84 ? -8.248 -8.193 15.371 1.00 78.69 84 ALA A CA 1
ATOM 625 C C . ALA A 1 84 ? -8.915 -9.534 15.671 1.00 78.69 84 ALA A C 1
ATOM 627 O O . ALA A 1 84 ? -9.697 -10.065 14.873 1.00 78.69 84 ALA A O 1
ATOM 628 N N . THR A 1 85 ? -8.489 -10.136 16.773 1.00 85.94 85 THR A N 1
ATOM 629 C CA . THR A 1 85 ? -8.842 -11.506 17.080 1.00 85.94 85 THR A CA 1
ATOM 630 C C . THR A 1 85 ? -10.315 -11.539 17.441 1.00 85.94 85 THR A C 1
ATOM 632 O O . THR A 1 85 ? -10.908 -10.563 17.915 1.00 85.94 85 THR A O 1
ATOM 635 N N . ARG A 1 86 ? -10.942 -12.699 17.257 1.00 86.69 86 ARG A N 1
ATOM 636 C CA . ARG A 1 86 ? -12.336 -12.884 17.666 1.00 86.69 86 ARG A CA 1
ATOM 637 C C . ARG A 1 86 ? -12.546 -12.537 19.148 1.00 86.69 86 ARG A C 1
ATOM 639 O O . ARG A 1 86 ? -13.560 -11.939 19.491 1.00 86.69 86 ARG A O 1
ATOM 646 N N . ALA A 1 87 ? -11.559 -12.846 19.990 1.00 89.19 87 ALA A N 1
ATOM 647 C CA . ALA A 1 87 ? -11.567 -12.513 21.410 1.00 89.19 87 ALA A CA 1
ATOM 648 C C . ALA A 1 87 ? -11.548 -10.994 21.662 1.00 89.19 87 ALA A C 1
ATOM 650 O O . ALA A 1 87 ? -12.312 -10.500 22.489 1.00 89.19 87 ALA A O 1
ATOM 651 N N . GLU A 1 88 ? -10.730 -10.232 20.932 1.00 91.44 88 GLU A N 1
ATOM 652 C CA . GLU A 1 88 ? -10.702 -8.766 21.039 1.00 91.44 88 GLU A CA 1
ATOM 653 C C . GLU A 1 88 ? -12.016 -8.131 20.581 1.00 91.44 88 GLU A C 1
ATOM 655 O O . GLU A 1 88 ? -12.510 -7.195 21.214 1.00 91.44 88 GLU A O 1
ATOM 660 N N . PHE A 1 89 ? -12.623 -8.669 19.521 1.00 93.31 89 PHE A N 1
ATOM 661 C CA . PHE A 1 89 ? -13.931 -8.218 19.055 1.00 93.31 89 PHE A CA 1
ATOM 662 C C . PHE A 1 89 ? -15.029 -8.480 20.094 1.00 93.31 89 PHE A C 1
ATOM 664 O O . PHE A 1 89 ? -15.833 -7.598 20.399 1.00 93.31 89 PHE A O 1
ATOM 671 N N . GLU A 1 90 ? -15.038 -9.668 20.698 1.00 95.75 90 GLU A N 1
ATOM 672 C CA . GLU A 1 90 ? -15.972 -10.009 21.774 1.00 95.75 90 GLU A CA 1
ATOM 673 C C . GLU A 1 90 ? -15.777 -9.106 23.003 1.00 95.75 90 GLU A C 1
ATOM 675 O O . GLU A 1 90 ? -16.758 -8.607 23.566 1.00 95.75 90 GLU A O 1
ATOM 680 N N . ALA A 1 91 ? -14.525 -8.811 23.368 1.00 95.38 91 ALA A N 1
ATOM 681 C CA . ALA A 1 91 ? -14.200 -7.885 24.450 1.00 95.38 91 ALA A CA 1
ATOM 682 C C . ALA A 1 91 ? -14.677 -6.449 24.163 1.00 95.38 91 ALA A C 1
ATOM 684 O O . ALA A 1 91 ? -15.121 -5.749 25.077 1.00 95.38 91 ALA A O 1
ATOM 685 N N . LEU A 1 92 ? -14.614 -6.000 22.906 1.00 95.50 92 LEU A N 1
ATOM 686 C CA . LEU A 1 92 ? -15.130 -4.694 22.494 1.00 95.50 92 LEU A CA 1
ATOM 687 C C . LEU A 1 92 ? -16.656 -4.626 22.632 1.00 95.50 92 LEU A C 1
ATOM 689 O O . LEU A 1 92 ? -17.185 -3.661 23.184 1.00 95.50 92 LEU A O 1
ATOM 693 N N . ILE A 1 93 ? -17.365 -5.668 22.187 1.00 96.00 93 ILE A N 1
ATOM 694 C CA . ILE A 1 93 ? -18.825 -5.743 22.325 1.00 96.00 93 ILE A CA 1
ATOM 695 C C . ILE A 1 93 ? -19.219 -5.714 23.805 1.00 96.00 93 ILE A C 1
ATOM 697 O O . ILE A 1 93 ? -20.180 -5.034 24.173 1.00 96.00 93 ILE A O 1
ATOM 701 N N . GLN A 1 94 ? -18.491 -6.435 24.661 1.00 97.12 94 GLN A N 1
ATOM 702 C CA . GLN A 1 94 ? -18.775 -6.444 26.091 1.00 97.12 94 GLN A CA 1
ATOM 703 C C . GLN A 1 94 ? -18.623 -5.051 26.707 1.00 97.12 94 GLN A C 1
ATOM 705 O O . GLN A 1 94 ? -19.547 -4.583 27.372 1.00 97.12 94 GLN A O 1
ATOM 710 N N . ARG A 1 95 ? -17.527 -4.350 26.395 1.00 97.06 95 ARG A N 1
ATOM 711 C CA . ARG A 1 95 ? -17.322 -2.967 26.844 1.00 97.06 95 ARG A CA 1
ATOM 712 C C . ARG A 1 95 ? -18.421 -2.025 26.356 1.00 97.06 95 ARG A C 1
ATOM 714 O O . ARG A 1 95 ? -18.911 -1.209 27.131 1.00 97.06 95 ARG A O 1
ATOM 721 N N . GLN A 1 96 ? -18.872 -2.163 25.108 1.00 97.00 96 GLN A N 1
ATOM 722 C CA . GLN A 1 96 ? -19.966 -1.338 24.589 1.00 97.00 96 GLN A CA 1
ATOM 723 C C . GLN A 1 96 ? -21.284 -1.573 25.347 1.00 97.00 96 GLN A C 1
ATOM 725 O O . GLN A 1 96 ? -22.053 -0.633 25.556 1.00 97.00 96 GLN A O 1
ATOM 730 N N . ARG A 1 97 ? -21.565 -2.816 25.762 1.00 96.62 97 ARG A N 1
ATOM 731 C CA . ARG A 1 97 ? -22.756 -3.139 26.564 1.00 96.62 97 ARG A CA 1
ATOM 732 C C . ARG A 1 97 ? -22.701 -2.505 27.948 1.00 96.62 97 ARG A C 1
ATOM 734 O O . ARG A 1 97 ? -23.704 -1.935 28.369 1.00 96.62 97 ARG A O 1
ATOM 741 N N . GLU A 1 98 ? -21.556 -2.588 28.616 1.00 96.50 98 GLU A N 1
ATOM 742 C CA . GLU A 1 98 ? -21.347 -1.983 29.937 1.00 96.50 98 GLU A CA 1
ATOM 743 C C . GLU A 1 98 ? -21.505 -0.465 29.880 1.00 96.50 98 GLU A C 1
ATOM 745 O O . GLU A 1 98 ? -22.308 0.088 30.628 1.00 96.50 98 GLU A O 1
ATOM 750 N N . LEU A 1 99 ? -20.869 0.190 28.905 1.00 96.00 99 LEU A N 1
ATOM 751 C CA . LEU A 1 99 ? -21.009 1.632 28.697 1.00 96.00 99 LEU A CA 1
ATOM 752 C C . LEU A 1 99 ? -22.476 2.040 28.477 1.00 96.00 99 LEU A C 1
ATOM 754 O O . LEU A 1 99 ? -22.970 3.001 29.062 1.00 96.00 99 LEU A O 1
ATOM 758 N N . ASN A 1 100 ? -23.209 1.290 27.651 1.00 94.94 100 ASN A N 1
ATOM 759 C CA . ASN A 1 100 ? -24.623 1.565 27.395 1.00 94.94 100 ASN A CA 1
ATOM 760 C C . ASN A 1 100 ? -25.497 1.379 28.647 1.00 94.94 100 ASN A C 1
ATOM 762 O O . ASN A 1 100 ? -26.505 2.072 28.791 1.00 94.94 100 ASN A O 1
ATOM 766 N N . ALA A 1 101 ? -25.152 0.434 29.524 1.00 95.31 101 ALA A N 1
ATOM 767 C CA . ALA A 1 101 ? -25.846 0.242 30.792 1.00 95.31 101 ALA A CA 1
ATOM 768 C C . ALA A 1 101 ? -25.563 1.404 31.757 1.00 95.31 101 ALA A C 1
ATOM 770 O O . ALA A 1 101 ? -26.501 1.956 32.330 1.00 95.31 101 ALA A O 1
ATOM 771 N N . GLU A 1 102 ? -24.306 1.835 31.851 1.00 94.56 102 GLU A N 1
ATOM 772 C CA . GLU A 1 102 ? -23.879 2.954 32.695 1.00 94.56 102 GLU A CA 1
ATOM 773 C C . GLU A 1 102 ? -24.528 4.279 32.267 1.00 94.56 102 GLU A C 1
ATOM 775 O O . GLU A 1 102 ? -25.046 5.025 33.096 1.00 94.56 102 GLU A O 1
ATOM 780 N N . ILE A 1 103 ? -24.616 4.546 30.959 1.00 94.75 103 ILE A N 1
ATOM 781 C CA . ILE A 1 103 ? -25.302 5.741 30.443 1.00 94.75 103 ILE A CA 1
ATOM 782 C C . ILE A 1 103 ? -26.790 5.740 30.828 1.00 94.75 103 ILE A C 1
ATOM 784 O O . ILE A 1 103 ? -27.349 6.791 31.148 1.00 94.75 103 ILE A O 1
ATOM 788 N N . ARG A 1 104 ? -27.459 4.579 30.815 1.00 91.50 104 ARG A N 1
ATOM 789 C CA . ARG A 1 104 ? -28.872 4.478 31.227 1.00 91.50 104 ARG A CA 1
ATOM 790 C C . ARG A 1 104 ? -29.049 4.770 32.708 1.00 91.50 104 ARG A C 1
ATOM 792 O O . ARG A 1 104 ? -29.998 5.460 33.069 1.00 91.50 104 ARG A O 1
ATOM 799 N N . GLU A 1 105 ? -28.146 4.270 33.542 1.00 94.00 105 GLU A N 1
ATOM 800 C CA . GLU A 1 105 ? -28.147 4.567 34.971 1.00 94.00 105 GLU A CA 1
ATOM 801 C C . GLU A 1 105 ? -27.923 6.063 35.222 1.00 94.00 105 GLU A C 1
ATOM 803 O O . GLU A 1 10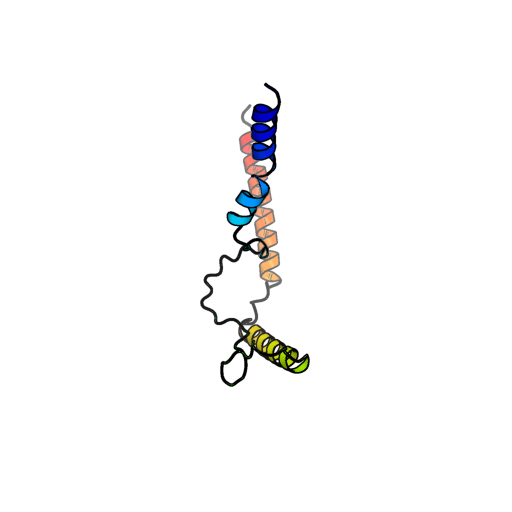5 ? -28.687 6.689 35.960 1.00 94.00 105 GLU A O 1
ATOM 808 N N . LEU A 1 106 ? -26.931 6.662 34.556 1.00 90.75 106 LEU A N 1
ATOM 809 C CA .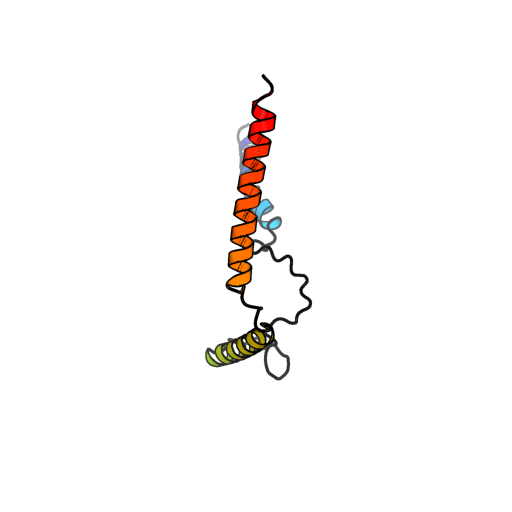 LEU A 1 106 ? -26.630 8.085 34.683 1.00 90.75 106 LEU A CA 1
ATOM 810 C C . LEU A 1 106 ? -27.825 8.954 34.269 1.00 90.75 106 LEU A C 1
ATOM 812 O O . LEU A 1 106 ? -28.205 9.865 35.003 1.00 90.75 106 LEU A O 1
ATOM 816 N N . ASN A 1 107 ? -28.469 8.631 33.146 1.00 88.69 107 ASN A N 1
ATOM 817 C CA . ASN A 1 107 ? -29.683 9.318 32.702 1.00 88.69 107 ASN A CA 1
ATOM 818 C C . ASN A 1 107 ? -30.842 9.138 33.689 1.00 88.69 107 ASN A C 1
ATOM 820 O O . ASN A 1 107 ? -31.596 10.079 33.918 1.00 88.69 107 ASN A O 1
ATOM 824 N N . GLY A 1 108 ? -30.966 7.962 34.310 1.00 88.06 108 GLY A N 1
ATOM 825 C CA . GLY A 1 108 ? -31.943 7.719 35.369 1.00 88.06 108 GLY A CA 1
ATOM 826 C C . GLY A 1 108 ? -31.706 8.597 36.599 1.00 88.06 108 GLY A C 1
ATOM 827 O O . GLY A 1 108 ? -32.657 9.113 37.171 1.00 88.06 108 GLY A O 1
ATOM 828 N N . ARG A 1 109 ? -30.446 8.834 36.980 1.00 85.00 109 ARG A N 1
ATOM 829 C CA . ARG A 1 109 ? -30.097 9.725 38.100 1.00 85.00 109 ARG A CA 1
ATOM 830 C C . ARG A 1 109 ? -30.336 11.201 37.782 1.00 85.00 109 ARG A C 1
ATOM 832 O O . ARG A 1 109 ? -30.768 11.938 38.660 1.00 85.00 109 ARG A O 1
ATOM 839 N N . VAL A 1 110 ? -30.052 11.629 36.552 1.00 86.44 110 VAL A N 1
ATOM 840 C CA . VAL A 1 110 ? -30.2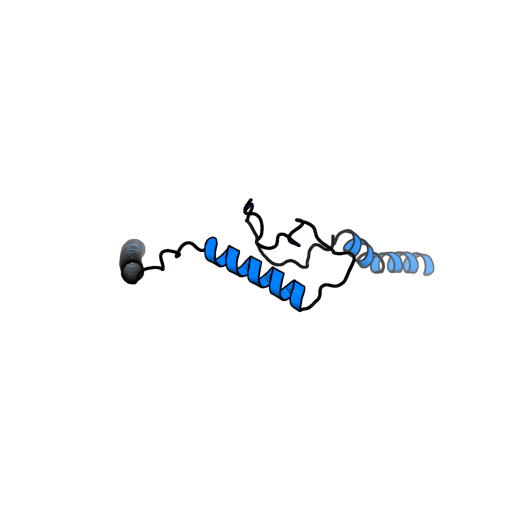56 13.021 36.115 1.00 86.44 110 VAL A CA 1
ATOM 841 C C . VAL A 1 110 ? -31.743 13.329 35.887 1.00 86.44 110 VAL A C 1
ATOM 843 O O . VAL A 1 110 ? -32.180 14.431 36.190 1.00 86.44 110 VAL A O 1
ATOM 846 N N . GLY A 1 111 ? -32.538 12.361 35.418 1.00 69.19 111 GLY A N 1
ATOM 847 C CA . GLY A 1 111 ? -33.971 12.531 35.144 1.00 69.19 111 GLY A CA 1
ATOM 848 C C . GLY A 1 111 ? -34.911 12.431 36.354 1.00 69.19 111 GLY A C 1
ATOM 849 O O . GLY A 1 111 ? -36.112 12.589 36.180 1.00 69.19 111 GLY A O 1
ATOM 850 N N . VAL A 1 112 ? -34.397 12.151 37.559 1.00 59.72 112 VAL A N 1
ATOM 851 C CA . VAL A 1 112 ? -35.178 12.081 38.819 1.00 59.72 112 VAL A CA 1
ATOM 852 C C . VAL A 1 112 ? -35.084 13.392 39.627 1.00 59.72 112 VAL A C 1
ATOM 854 O O . VAL A 1 112 ? -35.604 13.489 40.733 1.00 59.72 112 VAL A O 1
ATOM 857 N N . GLY A 1 113 ? -34.438 14.424 39.078 1.00 56.34 113 GLY A N 1
ATOM 858 C CA . GLY A 1 113 ? -34.416 15.771 39.649 1.00 56.34 113 GLY A CA 1
ATOM 859 C C . GLY A 1 113 ? -35.484 16.688 39.052 1.00 56.34 113 GLY A C 1
ATOM 860 O O . GLY A 1 113 ? -35.112 17.638 38.373 1.00 56.34 113 GLY A O 1
ATOM 861 N N . ASP A 1 114 ? -36.762 16.399 39.306 1.00 45.38 114 ASP A N 1
ATOM 862 C CA . ASP A 1 114 ? -37.883 17.360 39.275 1.00 45.38 114 ASP A CA 1
ATOM 863 C C . ASP A 1 114 ? -38.703 17.199 40.567 1.00 45.38 114 ASP A C 1
ATOM 865 O O . ASP A 1 114 ? -39.068 16.044 40.898 1.00 45.38 114 ASP A O 1
#

Secondary structure (DSSP, 8-state):
-HHHHHHHHHHHHHSSHHHHHHH--TT-S----------SPPS---STTS---TTSPPPHHHHHHHHHHHHHHHHHHS-------HHHHHHHHHHHHHHHHHHHHHHHHHTT--

Sequence (114 aa):
MSKILKTLVQAAIASPLVLTASLYNSSALAQTPNTATSSEPGCLSGYPDETFRGDRPVTRYEFAAGLNACLDRVNELLPNRDLATRAEFEALIQRQRELNAEIRELNGRVGVGD

pLDDT: mean 73.49, std 20.0, range [39.75, 97.12]